Protein AF-A0A0F9UF24-F1 (afdb_monomer_lite)

Secondary structure (DSSP, 8-state):
------HHHHHHHHHHHHTSBTTEEEHHHHHHIIIIIS---HHHHHHHHHHHHHTTSEEE-GGGEEEE-----

pLDDT: mean 89.03, std 10.74, range [41.66, 96.62]

Radius of gyration: 11.49 Å; chains: 1; bounding box: 28×20×32 Å

Sequence (73 aa):
MERKLPIPYKVILDKLQKDSWKGEISIKEVRLILNFKFRMGRENLQSIINEMDRMKLIKFKKQGVVKILWKVK

Organism: NCBI:txid412755

Structure (mmCIF, N/CA/C/O backbone):
data_AF-A0A0F9UF24-F1
#
_entry.id   AF-A0A0F9UF24-F1
#
loop_
_atom_site.group_PDB
_atom_site.id
_atom_site.type_symbol
_atom_site.label_atom_id
_atom_site.label_alt_id
_atom_site.label_comp_id
_atom_site.label_asym_id
_atom_site.label_entity_id
_atom_site.label_seq_id
_atom_site.pdbx_PDB_ins_code
_atom_site.Cartn_x
_atom_site.Cartn_y
_atom_site.Cartn_z
_atom_site.occupancy
_atom_site.B_iso_or_equiv
_atom_site.auth_seq_id
_atom_site.auth_comp_id
_atom_site.auth_asym_id
_atom_site.auth_atom_id
_atom_site.pdbx_PDB_model_num
ATOM 1 N N . MET A 1 1 ? -14.897 3.994 -19.232 1.00 41.66 1 MET A N 1
ATOM 2 C CA . MET A 1 1 ? -13.587 3.399 -19.580 1.00 41.66 1 MET A CA 1
ATOM 3 C C . MET A 1 1 ? -12.947 2.876 -18.301 1.00 41.66 1 MET A C 1
ATOM 5 O O . MET A 1 1 ? -12.508 3.677 -17.484 1.00 41.66 1 MET A O 1
ATOM 9 N N . GLU A 1 2 ? -12.947 1.561 -18.076 1.00 50.00 2 GLU A N 1
ATOM 10 C CA . GLU A 1 2 ? -12.150 0.973 -16.992 1.00 50.00 2 GLU A CA 1
ATOM 11 C C . GLU A 1 2 ? -10.668 1.166 -17.338 1.00 50.00 2 GLU A C 1
ATOM 13 O O . GLU A 1 2 ? -10.144 0.529 -18.253 1.00 50.00 2 GLU A O 1
ATOM 18 N N . ARG A 1 3 ? -9.982 2.089 -16.656 1.00 61.47 3 ARG A N 1
ATOM 19 C CA . ARG A 1 3 ? -8.524 2.192 -16.773 1.00 61.47 3 ARG A CA 1
ATOM 20 C C . ARG A 1 3 ? -7.934 0.893 -16.227 1.00 61.47 3 ARG A C 1
ATOM 22 O O . ARG A 1 3 ? -8.016 0.635 -15.028 1.00 61.47 3 ARG A O 1
ATOM 29 N N . LYS A 1 4 ? -7.364 0.062 -17.104 1.00 78.88 4 LYS A N 1
ATOM 30 C CA . LYS A 1 4 ? -6.658 -1.155 -16.690 1.00 78.88 4 LYS A CA 1
ATOM 31 C C . LYS A 1 4 ? -5.456 -0.744 -15.843 1.00 78.88 4 LYS A C 1
ATOM 33 O O . LYS A 1 4 ? -4.542 -0.094 -16.341 1.00 78.88 4 LYS A O 1
ATOM 38 N N . LEU A 1 5 ? -5.477 -1.110 -14.562 1.00 83.25 5 LEU A N 1
ATOM 39 C CA . LEU A 1 5 ? -4.362 -0.873 -13.650 1.00 83.25 5 LEU A CA 1
ATOM 40 C C . LEU A 1 5 ? -3.095 -1.564 -14.198 1.00 83.25 5 LEU A C 1
ATOM 42 O O . LEU A 1 5 ? -3.175 -2.764 -14.497 1.00 83.25 5 LEU A O 1
ATOM 46 N N . PRO A 1 6 ? -1.950 -0.863 -14.332 1.00 87.06 6 PRO A N 1
ATOM 47 C CA . PRO A 1 6 ? -0.716 -1.479 -14.803 1.00 87.06 6 PRO A CA 1
ATOM 48 C C . PRO A 1 6 ? -0.289 -2.649 -13.909 1.00 87.06 6 PRO A C 1
ATOM 50 O O . PRO A 1 6 ? -0.507 -2.635 -12.697 1.00 87.06 6 PRO A O 1
ATOM 53 N N . ILE A 1 7 ? 0.352 -3.656 -14.507 1.00 86.44 7 ILE A N 1
ATOM 54 C CA . ILE A 1 7 ? 0.770 -4.886 -13.814 1.00 86.44 7 ILE A CA 1
ATOM 55 C C . ILE A 1 7 ? 1.599 -4.603 -12.545 1.00 86.44 7 ILE A C 1
ATOM 57 O O . ILE A 1 7 ? 1.280 -5.203 -11.518 1.00 86.44 7 ILE A O 1
ATOM 61 N N . PRO A 1 8 ? 2.581 -3.673 -12.537 1.00 87.94 8 PRO A N 1
ATOM 62 C CA . PRO A 1 8 ? 3.377 -3.405 -11.336 1.00 87.94 8 PRO A CA 1
ATOM 63 C C . PRO A 1 8 ? 2.529 -3.007 -10.124 1.00 87.94 8 PRO A C 1
ATOM 65 O O . PRO A 1 8 ? 2.745 -3.510 -9.025 1.00 87.94 8 PRO A O 1
ATOM 68 N N . TYR A 1 9 ? 1.509 -2.172 -10.333 1.00 90.25 9 TYR A N 1
ATOM 69 C CA . TYR A 1 9 ? 0.612 -1.736 -9.266 1.00 90.25 9 TYR A CA 1
ATOM 70 C C . TYR A 1 9 ? -0.224 -2.882 -8.702 1.00 90.25 9 TYR A C 1
ATOM 72 O O . TYR A 1 9 ? -0.419 -2.935 -7.492 1.00 90.25 9 TYR A O 1
ATOM 80 N N . LYS A 1 10 ? -0.674 -3.823 -9.542 1.00 91.50 10 LYS A N 1
ATOM 81 C CA . LYS A 1 10 ? -1.387 -5.020 -9.066 1.00 91.50 10 LYS A CA 1
ATOM 82 C C . LYS A 1 10 ? -0.511 -5.839 -8.124 1.00 91.50 10 LYS A C 1
ATOM 84 O O . LYS A 1 10 ? -0.917 -6.111 -7.004 1.00 91.50 10 LYS A O 1
ATOM 89 N N . VAL A 1 11 ? 0.720 -6.144 -8.540 1.00 92.88 11 VAL A N 1
ATOM 90 C CA . VAL A 1 11 ? 1.656 -6.944 -7.732 1.00 92.88 11 VAL A CA 1
A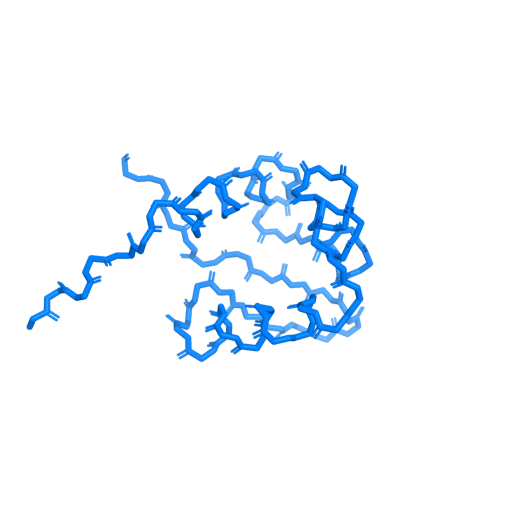TOM 91 C C . VAL A 1 11 ? 1.988 -6.244 -6.409 1.00 92.88 11 VAL A C 1
ATOM 93 O O . VAL A 1 11 ? 2.029 -6.887 -5.360 1.00 92.88 11 VAL A O 1
ATOM 96 N N . ILE A 1 12 ? 2.187 -4.923 -6.444 1.00 94.12 12 ILE A N 1
ATOM 97 C CA . ILE A 1 12 ? 2.409 -4.109 -5.243 1.00 94.12 12 ILE A CA 1
ATOM 98 C C . ILE A 1 12 ? 1.208 -4.195 -4.304 1.00 94.12 12 ILE A C 1
ATOM 100 O O . ILE A 1 12 ? 1.377 -4.517 -3.130 1.00 94.12 12 ILE A O 1
ATOM 104 N N . LEU A 1 13 ? 0.000 -3.932 -4.804 1.00 94.19 13 LEU A N 1
ATOM 105 C CA . LEU A 1 13 ? -1.209 -3.908 -3.983 1.00 94.19 13 LEU A CA 1
ATOM 106 C C . LEU A 1 13 ? -1.551 -5.286 -3.427 1.00 94.19 13 LEU A C 1
ATOM 108 O O . LEU A 1 13 ? -1.931 -5.374 -2.266 1.00 94.19 13 LEU A O 1
ATOM 112 N N . ASP A 1 14 ? -1.347 -6.354 -4.195 1.00 93.69 14 ASP A N 1
ATOM 113 C CA . ASP A 1 14 ? -1.540 -7.724 -3.720 1.00 93.69 14 ASP A CA 1
ATOM 114 C C . ASP A 1 14 ? -0.570 -8.049 -2.578 1.00 93.69 14 ASP A C 1
ATOM 116 O O . ASP A 1 14 ? -0.950 -8.687 -1.594 1.00 93.69 14 ASP A O 1
ATOM 120 N N . LYS A 1 15 ? 0.683 -7.582 -2.666 1.00 94.56 15 LYS A N 1
ATOM 121 C CA . LYS A 1 15 ? 1.660 -7.748 -1.586 1.00 94.56 15 LYS A CA 1
ATOM 122 C C . LYS A 1 15 ? 1.284 -6.926 -0.352 1.00 94.56 15 LYS A C 1
ATOM 124 O O . LYS A 1 15 ? 1.288 -7.471 0.747 1.00 94.56 15 LYS A O 1
ATOM 129 N N . LEU A 1 16 ? 0.923 -5.655 -0.528 1.00 95.00 16 LEU A N 1
ATOM 130 C CA . LEU A 1 16 ? 0.474 -4.796 0.572 1.00 95.00 16 LEU A CA 1
ATOM 131 C C . LEU A 1 16 ? -0.783 -5.359 1.245 1.00 95.00 16 LEU A C 1
ATOM 133 O O . LEU A 1 16 ? -0.876 -5.334 2.465 1.00 95.00 16 LEU A O 1
ATOM 137 N N . GLN A 1 17 ? -1.720 -5.908 0.470 1.00 94.50 17 GLN A N 1
ATOM 138 C CA . GLN A 1 17 ? -2.934 -6.539 0.981 1.00 94.50 17 GLN A CA 1
ATOM 139 C C . GLN A 1 17 ? -2.609 -7.784 1.813 1.00 94.50 17 GLN A C 1
ATOM 141 O O . GLN A 1 17 ? -3.156 -7.935 2.904 1.00 94.50 17 GLN A O 1
ATOM 146 N N . LYS A 1 18 ? -1.713 -8.656 1.330 1.00 93.81 18 LYS A N 1
ATOM 147 C CA . LYS A 1 18 ? -1.271 -9.859 2.060 1.00 93.81 18 LYS A CA 1
ATOM 148 C C . LYS A 1 18 ? -0.571 -9.531 3.378 1.00 93.81 18 LYS A C 1
ATOM 150 O O . LYS A 1 18 ? -0.752 -10.262 4.343 1.00 93.81 18 LYS A O 1
ATOM 155 N N . ASP A 1 19 ? 0.191 -8.442 3.411 1.00 94.44 19 ASP A N 1
ATOM 156 C CA . ASP A 1 19 ? 0.932 -8.010 4.602 1.00 94.44 19 ASP A CA 1
ATOM 157 C C . ASP A 1 19 ? 0.088 -7.107 5.524 1.00 94.44 19 ASP A C 1
ATOM 159 O O . ASP A 1 19 ? 0.540 -6.714 6.595 1.00 94.44 19 ASP A O 1
ATOM 163 N N . SER A 1 20 ? -1.141 -6.768 5.123 1.00 94.88 20 SER A 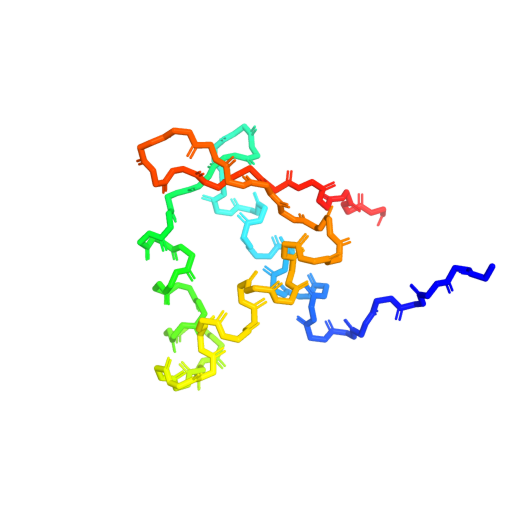N 1
ATOM 164 C CA . SER A 1 20 ? -2.041 -5.921 5.905 1.00 94.88 20 SER A CA 1
ATOM 165 C C . SER A 1 20 ? -2.869 -6.719 6.913 1.00 94.88 20 SER A C 1
ATOM 167 O O . SER A 1 20 ? -3.328 -7.830 6.641 1.00 94.88 20 SER A O 1
ATOM 169 N N . TRP A 1 21 ? -3.170 -6.107 8.057 1.00 94.50 21 TRP A N 1
ATOM 170 C CA . TRP A 1 21 ? -4.144 -6.631 9.009 1.00 94.50 21 TRP A CA 1
ATOM 171 C C . TRP A 1 21 ? -5.510 -5.997 8.755 1.00 94.50 21 TRP A C 1
ATOM 173 O O . TRP A 1 21 ? -5.667 -4.782 8.847 1.00 94.50 21 TRP A O 1
ATOM 183 N N . LYS A 1 22 ? -6.520 -6.810 8.418 1.00 93.00 22 LYS A N 1
ATOM 184 C CA . LYS A 1 22 ? -7.876 -6.332 8.063 1.00 93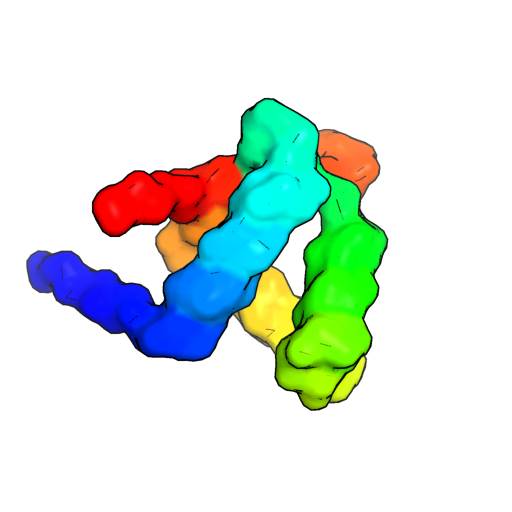.00 22 LYS A CA 1
ATOM 185 C C . LYS A 1 22 ? -7.881 -5.267 6.943 1.00 93.00 22 LYS A C 1
ATOM 187 O O . LYS A 1 22 ? -8.749 -4.393 6.918 1.00 93.00 22 LYS A O 1
ATOM 192 N N . GLY A 1 23 ? -6.931 -5.341 6.005 1.00 94.12 23 GLY A N 1
ATOM 193 C CA . GLY A 1 23 ? -6.785 -4.356 4.927 1.00 94.12 23 GLY A CA 1
ATOM 194 C C . GLY A 1 23 ? -6.093 -3.061 5.357 1.00 94.12 23 GLY A C 1
ATOM 195 O O . GLY A 1 23 ? -6.149 -2.076 4.624 1.00 94.12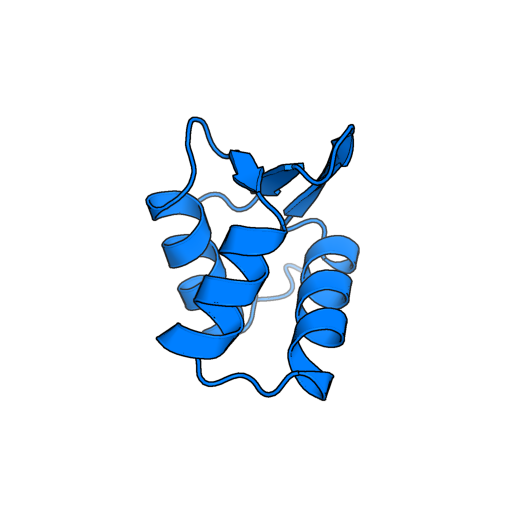 23 GLY A O 1
ATOM 196 N N . GLU A 1 24 ? -5.487 -3.021 6.543 1.00 95.88 24 GLU A N 1
ATOM 197 C CA . GLU A 1 24 ? -4.794 -1.857 7.092 1.00 95.88 24 GLU A CA 1
ATOM 198 C C . GLU A 1 24 ? -3.324 -2.177 7.357 1.00 95.88 24 GLU A C 1
ATOM 200 O O . GLU A 1 24 ? -2.978 -3.253 7.839 1.00 95.88 24 GLU A O 1
ATOM 205 N N . ILE A 1 25 ? -2.450 -1.238 7.010 1.00 96.12 25 ILE A N 1
ATOM 206 C CA . ILE A 1 25 ? -0.999 -1.383 7.123 1.00 96.12 25 ILE A CA 1
ATOM 207 C C . ILE A 1 25 ? -0.375 -0.030 7.464 1.00 96.12 25 ILE A C 1
ATOM 209 O O . ILE A 1 25 ? -0.898 1.016 7.069 1.00 96.12 25 ILE A O 1
ATOM 213 N N . SER A 1 26 ? 0.729 -0.002 8.209 1.00 96.62 26 SER A N 1
ATOM 214 C CA . SER A 1 26 ? 1.384 1.271 8.514 1.00 96.62 26 SER A CA 1
ATOM 215 C C . SER A 1 26 ? 2.089 1.849 7.282 1.00 96.62 26 SER A C 1
ATOM 217 O O . SER A 1 26 ? 2.649 1.132 6.453 1.00 96.62 26 SER A O 1
ATOM 219 N N . ILE A 1 27 ? 2.148 3.177 7.172 1.00 95.31 27 ILE A N 1
ATOM 220 C CA . ILE A 1 27 ? 2.897 3.857 6.105 1.00 95.31 27 ILE A CA 1
ATOM 221 C C . ILE A 1 27 ? 4.393 3.516 6.145 1.00 95.31 27 ILE A C 1
ATOM 223 O O . ILE A 1 27 ? 5.060 3.519 5.110 1.00 95.31 27 ILE A O 1
ATOM 227 N N . LYS A 1 28 ? 4.926 3.199 7.333 1.00 94.38 28 LYS A N 1
ATOM 228 C CA . LYS A 1 28 ? 6.308 2.741 7.501 1.00 94.38 28 LYS A CA 1
ATOM 229 C C . LYS A 1 28 ? 6.507 1.391 6.813 1.00 94.38 28 LYS A C 1
ATOM 231 O O . LYS A 1 28 ? 7.430 1.268 6.016 1.00 94.38 28 LYS A O 1
ATOM 236 N N . GLU A 1 29 ? 5.618 0.427 7.039 1.00 95.12 29 GLU A N 1
ATOM 237 C CA . GLU A 1 29 ? 5.664 -0.880 6.368 1.00 95.12 29 GLU A CA 1
ATOM 238 C C . GLU A 1 29 ? 5.444 -0.769 4.862 1.00 95.12 29 GLU A C 1
ATOM 240 O O . GLU A 1 29 ? 6.184 -1.387 4.105 1.00 95.12 29 GLU A O 1
ATOM 245 N N . VAL A 1 30 ? 4.517 0.081 4.405 1.00 95.44 30 VAL A N 1
ATOM 246 C CA . VAL A 1 30 ? 4.339 0.351 2.966 1.00 95.44 30 VAL A CA 1
ATOM 247 C C . VAL A 1 30 ? 5.658 0.814 2.344 1.00 95.44 30 VAL A C 1
ATOM 249 O O . VAL A 1 30 ? 6.102 0.258 1.341 1.00 95.44 30 VAL A O 1
ATOM 252 N N . ARG A 1 31 ? 6.328 1.797 2.961 1.00 94.75 31 ARG A N 1
ATOM 253 C CA . ARG A 1 31 ? 7.629 2.297 2.488 1.00 94.75 31 ARG A CA 1
ATOM 254 C C . ARG A 1 31 ? 8.706 1.213 2.521 1.00 94.75 31 ARG A C 1
ATOM 256 O O . ARG A 1 31 ? 9.487 1.129 1.578 1.00 94.75 31 ARG A O 1
ATOM 263 N N . LEU A 1 32 ? 8.741 0.380 3.563 1.00 94.25 32 LEU A N 1
ATOM 264 C CA . LEU A 1 32 ? 9.674 -0.747 3.663 1.00 94.25 32 LEU A CA 1
ATOM 265 C C . LEU A 1 32 ? 9.447 -1.768 2.544 1.00 94.25 32 LEU A C 1
ATOM 267 O O . LEU A 1 32 ? 10.409 -2.175 1.899 1.00 94.25 32 LEU A O 1
ATOM 271 N N . ILE A 1 33 ? 8.199 -2.149 2.274 1.00 94.50 33 ILE A N 1
ATOM 272 C CA . ILE A 1 33 ? 7.851 -3.108 1.220 1.00 94.50 33 ILE A CA 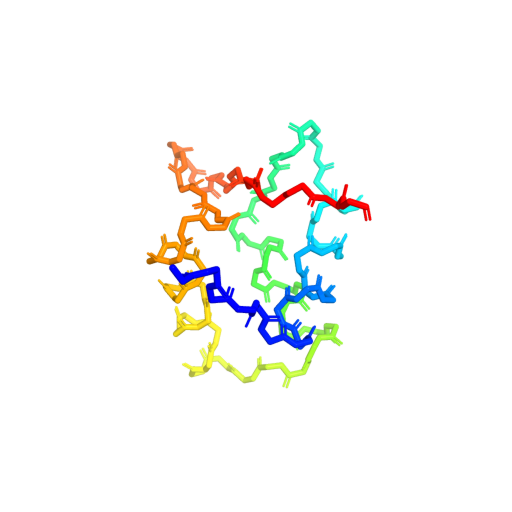1
ATOM 273 C C . ILE A 1 33 ? 8.246 -2.552 -0.150 1.00 94.50 33 ILE A C 1
ATOM 275 O O . ILE A 1 33 ? 8.953 -3.220 -0.902 1.00 94.50 33 ILE A O 1
ATOM 279 N N . LEU A 1 34 ? 7.858 -1.316 -0.466 1.00 94.31 34 LEU A N 1
ATOM 280 C CA . LEU A 1 34 ? 8.206 -0.686 -1.741 1.00 94.31 34 LEU A CA 1
ATOM 281 C C . LEU A 1 34 ? 9.729 -0.550 -1.923 1.00 94.31 34 LEU A C 1
ATOM 283 O O . LEU A 1 34 ? 10.258 -0.868 -2.987 1.00 94.31 34 LEU A O 1
ATOM 287 N N . ASN A 1 35 ? 10.453 -0.152 -0.874 1.00 93.56 35 ASN A N 1
ATOM 288 C CA . ASN A 1 35 ? 11.903 0.018 -0.940 1.00 93.56 35 ASN A CA 1
ATOM 289 C C . ASN A 1 35 ? 12.637 -1.327 -1.047 1.00 93.56 35 ASN A C 1
ATOM 291 O O . ASN A 1 35 ? 13.432 -1.535 -1.956 1.00 93.56 35 ASN A O 1
ATOM 295 N N . PHE A 1 36 ? 12.369 -2.270 -0.140 1.00 90.69 36 PHE A N 1
ATOM 296 C CA . PHE A 1 36 ? 13.153 -3.502 -0.035 1.00 90.69 36 PHE A CA 1
ATOM 297 C C . PHE A 1 36 ? 12.668 -4.624 -0.952 1.00 90.69 36 PHE A C 1
ATOM 299 O O . PHE A 1 36 ? 13.490 -5.371 -1.480 1.00 90.69 36 PHE A O 1
ATOM 306 N N . LYS A 1 37 ? 11.353 -4.773 -1.151 1.00 90.31 37 LYS A N 1
ATOM 307 C CA . LYS A 1 37 ? 10.805 -5.845 -1.999 1.00 90.31 37 LYS A CA 1
ATOM 308 C C . LYS A 1 37 ? 10.735 -5.439 -3.463 1.00 90.31 37 LYS A C 1
ATOM 310 O O . LYS A 1 37 ? 11.061 -6.253 -4.318 1.00 90.31 37 LYS A O 1
ATOM 315 N N . PHE A 1 38 ? 10.369 -4.190 -3.745 1.00 90.00 38 PHE A N 1
ATOM 316 C CA . PHE A 1 38 ? 10.246 -3.689 -5.118 1.00 90.00 38 PHE A CA 1
ATOM 317 C C . PHE A 1 38 ? 11.452 -2.862 -5.585 1.00 90.00 38 PHE A C 1
ATOM 319 O O . PHE A 1 38 ? 11.450 -2.389 -6.718 1.00 90.00 38 PHE A O 1
ATOM 326 N N . ARG A 1 39 ? 12.493 -2.717 -4.746 1.00 90.62 39 ARG A N 1
ATOM 327 C CA . ARG A 1 39 ? 13.737 -1.980 -5.050 1.00 90.62 39 ARG A CA 1
ATOM 328 C C . ARG A 1 39 ? 13.483 -0.545 -5.530 1.00 90.62 39 ARG A C 1
ATOM 330 O O . ARG A 1 39 ? 14.225 -0.016 -6.355 1.00 90.62 39 ARG A O 1
ATOM 337 N N . MET A 1 40 ? 12.425 0.090 -5.024 1.00 87.94 40 MET A N 1
ATOM 338 C CA . MET A 1 40 ? 12.070 1.456 -5.398 1.00 87.94 40 MET A CA 1
ATOM 339 C C . MET A 1 40 ? 12.876 2.456 -4.576 1.00 87.94 40 MET A C 1
ATOM 341 O O . MET A 1 40 ? 12.753 2.508 -3.353 1.00 87.94 40 MET A O 1
ATOM 345 N N . GLY A 1 41 ? 13.677 3.276 -5.261 1.00 86.12 41 GLY A N 1
ATOM 346 C CA . GLY A 1 41 ? 14.440 4.353 -4.635 1.00 86.12 41 GLY A CA 1
ATOM 347 C C . GLY A 1 41 ? 13.550 5.358 -3.897 1.00 86.12 41 GLY A C 1
ATOM 348 O O . GLY A 1 41 ? 12.365 5.513 -4.205 1.00 86.12 41 GLY A O 1
ATOM 349 N N . ARG A 1 42 ? 14.131 6.074 -2.924 1.00 81.38 42 ARG A N 1
ATOM 350 C CA . ARG A 1 42 ? 13.394 7.012 -2.054 1.00 81.38 42 ARG A CA 1
ATOM 351 C C . ARG A 1 42 ? 12.604 8.072 -2.823 1.00 81.38 42 ARG A C 1
ATOM 353 O O . ARG A 1 42 ? 11.499 8.404 -2.405 1.00 81.38 42 ARG A O 1
ATOM 360 N N . GLU A 1 43 ? 13.146 8.547 -3.940 1.00 82.19 43 GLU A N 1
ATOM 361 C CA . GLU A 1 43 ? 12.515 9.546 -4.814 1.00 82.19 43 GLU A CA 1
ATOM 362 C C . GLU A 1 43 ? 11.197 9.029 -5.417 1.00 82.19 43 GLU A C 1
ATOM 364 O O . GLU A 1 43 ? 10.212 9.759 -5.513 1.00 82.19 43 GLU A O 1
ATOM 369 N N . ASN A 1 44 ? 11.138 7.727 -5.713 1.00 86.12 44 ASN A N 1
ATOM 370 C CA . ASN A 1 44 ? 9.981 7.074 -6.326 1.00 86.12 44 ASN A CA 1
ATOM 371 C C . ASN A 1 44 ? 8.917 6.654 -5.303 1.00 86.12 44 ASN A C 1
ATOM 373 O O . ASN A 1 44 ? 7.734 6.605 -5.639 1.00 86.12 44 ASN A O 1
ATOM 377 N N . LEU A 1 45 ? 9.301 6.388 -4.047 1.00 90.25 45 LEU A N 1
ATOM 378 C CA . LEU A 1 45 ? 8.383 5.916 -3.000 1.00 90.25 45 LEU A CA 1
ATOM 379 C C . LEU A 1 45 ? 7.192 6.850 -2.806 1.00 90.25 45 LEU A C 1
ATOM 381 O O . LEU A 1 45 ? 6.042 6.412 -2.828 1.00 90.25 45 LEU A O 1
ATOM 385 N N . GLN A 1 46 ? 7.463 8.139 -2.605 1.00 90.31 46 GLN A N 1
ATOM 386 C CA . GLN A 1 46 ? 6.400 9.097 -2.331 1.00 90.31 46 GLN A CA 1
ATOM 387 C C . GLN A 1 46 ? 5.515 9.309 -3.563 1.00 90.31 46 GLN A C 1
ATOM 389 O O . GLN A 1 46 ? 4.298 9.401 -3.419 1.00 90.31 46 GLN A O 1
ATOM 394 N N . SER A 1 47 ? 6.103 9.321 -4.764 1.00 92.06 47 SER A N 1
ATOM 395 C CA . SER A 1 47 ? 5.357 9.453 -6.020 1.00 92.06 47 SER A CA 1
ATOM 396 C C . SER A 1 47 ? 4.361 8.306 -6.206 1.00 92.06 47 SER A C 1
ATOM 398 O O . SER A 1 47 ? 3.179 8.547 -6.439 1.00 92.06 47 SER A O 1
ATOM 400 N N . ILE A 1 48 ? 4.808 7.067 -5.987 1.00 92.44 48 ILE A N 1
ATOM 401 C CA . ILE A 1 48 ? 3.990 5.859 -6.147 1.00 92.44 48 ILE A CA 1
ATOM 402 C C . ILE A 1 48 ? 2.875 5.806 -5.110 1.00 92.44 48 ILE A C 1
ATOM 404 O O . ILE A 1 48 ? 1.730 5.512 -5.442 1.00 92.44 48 ILE A O 1
ATOM 408 N N . ILE A 1 49 ? 3.172 6.146 -3.856 1.00 93.62 49 ILE A N 1
ATOM 409 C CA . ILE A 1 49 ? 2.153 6.226 -2.808 1.00 93.62 49 ILE A CA 1
ATOM 410 C C . ILE A 1 49 ? 1.103 7.295 -3.154 1.00 93.62 49 ILE A C 1
ATOM 412 O O . ILE A 1 49 ? -0.095 7.028 -3.062 1.00 93.62 49 ILE A O 1
ATOM 416 N N . ASN A 1 50 ? 1.535 8.474 -3.608 1.00 93.06 50 ASN A N 1
ATOM 417 C CA . ASN A 1 50 ? 0.631 9.542 -4.036 1.00 93.06 50 ASN A CA 1
ATOM 418 C C . ASN A 1 50 ? -0.183 9.143 -5.276 1.00 93.06 50 ASN A C 1
ATOM 420 O O . ASN A 1 50 ? -1.331 9.550 -5.423 1.00 93.06 50 ASN A O 1
ATOM 424 N N . GLU A 1 51 ? 0.392 8.381 -6.205 1.00 93.31 51 GLU A N 1
ATOM 425 C CA . GLU A 1 51 ? -0.331 7.854 -7.360 1.00 93.31 51 GLU A CA 1
ATOM 426 C C . GLU A 1 51 ? -1.394 6.838 -6.932 1.00 93.31 51 GLU A C 1
ATOM 428 O O . GLU A 1 51 ? -2.549 6.984 -7.323 1.00 93.31 51 GLU A O 1
ATOM 433 N N . MET A 1 52 ? -1.063 5.892 -6.046 1.00 93.56 52 MET A N 1
ATOM 434 C CA . MET A 1 52 ? -2.034 4.935 -5.502 1.00 93.56 52 MET A CA 1
ATOM 435 C C . MET A 1 52 ? -3.199 5.625 -4.777 1.00 93.56 52 MET A C 1
ATOM 437 O O . MET A 1 52 ? -4.345 5.193 -4.918 1.00 93.56 52 MET A O 1
ATOM 441 N N . ASP A 1 53 ? -2.929 6.698 -4.031 1.00 94.19 53 ASP A N 1
ATOM 442 C CA . ASP A 1 53 ? -3.961 7.498 -3.358 1.00 94.19 53 ASP A CA 1
ATOM 443 C C . ASP A 1 53 ? -4.834 8.265 -4.367 1.00 94.19 53 ASP A C 1
ATOM 445 O O . ASP A 1 53 ? -6.062 8.165 -4.333 1.00 94.19 53 ASP A O 1
ATOM 449 N N . ARG A 1 54 ? -4.221 8.924 -5.364 1.00 93.12 54 ARG A N 1
ATOM 450 C CA . ARG A 1 54 ? -4.945 9.591 -6.466 1.00 93.12 54 ARG A CA 1
ATOM 451 C C . ARG A 1 54 ? -5.827 8.623 -7.255 1.00 93.12 54 ARG A C 1
ATOM 453 O O . ARG A 1 54 ? -6.922 8.986 -7.682 1.00 93.12 54 ARG A O 1
ATOM 460 N N . MET A 1 55 ? -5.371 7.386 -7.426 1.00 91.50 55 MET A N 1
ATOM 461 C CA . MET A 1 55 ? -6.116 6.309 -8.077 1.00 91.50 55 MET A CA 1
ATOM 462 C C . MET A 1 55 ? -7.154 5.645 -7.161 1.00 91.50 55 MET A C 1
ATOM 464 O O . MET A 1 55 ? -7.866 4.748 -7.612 1.00 91.50 55 MET A O 1
ATOM 468 N N . LYS A 1 56 ? -7.270 6.078 -5.897 1.00 93.06 56 LYS A N 1
ATOM 469 C CA . LYS A 1 56 ? -8.179 5.525 -4.879 1.00 93.06 56 LYS A CA 1
ATOM 470 C C . LYS A 1 56 ? -7.957 4.029 -4.615 1.00 93.06 56 LYS A C 1
ATOM 472 O O . LYS A 1 56 ? -8.888 3.310 -4.258 1.00 93.06 56 LYS A O 1
ATOM 477 N N . LEU A 1 57 ? -6.722 3.558 -4.790 1.00 93.94 57 LEU A N 1
ATOM 478 C CA . LEU A 1 57 ? -6.304 2.177 -4.515 1.00 93.94 57 LEU A CA 1
ATOM 479 C C . LEU A 1 57 ? -5.948 1.988 -3.039 1.00 93.94 57 LEU A C 1
ATOM 481 O O . LEU A 1 57 ? -6.053 0.885 -2.501 1.00 93.94 57 LEU A O 1
ATOM 485 N N . ILE A 1 58 ? -5.565 3.080 -2.382 1.00 95.44 58 ILE A N 1
ATOM 486 C CA . ILE A 1 58 ? -5.334 3.169 -0.946 1.00 95.44 58 ILE A CA 1
ATOM 487 C C . ILE A 1 58 ? -6.064 4.390 -0.380 1.00 95.44 58 ILE A C 1
ATOM 489 O O . ILE A 1 58 ? -6.527 5.249 -1.127 1.00 95.44 58 ILE A O 1
ATOM 493 N N . LYS A 1 59 ? -6.171 4.464 0.946 1.00 95.44 59 LYS A N 1
ATOM 494 C CA . LYS A 1 59 ? -6.669 5.635 1.668 1.00 95.44 59 LYS A CA 1
ATOM 495 C C . LYS A 1 59 ? -5.898 5.824 2.963 1.00 95.44 59 LYS A C 1
ATOM 497 O O . LYS A 1 59 ? -5.823 4.907 3.782 1.00 95.44 59 LYS A O 1
ATOM 502 N N . PHE A 1 60 ? -5.395 7.029 3.190 1.00 94.38 60 PHE A N 1
ATOM 503 C CA . PHE A 1 60 ? -4.781 7.385 4.464 1.00 94.38 60 PHE A CA 1
ATOM 504 C C . PHE A 1 60 ? -5.825 7.531 5.573 1.00 94.38 60 PHE A C 1
ATOM 506 O O . PHE A 1 60 ? -6.883 8.143 5.405 1.00 94.38 60 PHE A O 1
ATOM 513 N N . LYS A 1 61 ? -5.509 6.961 6.731 1.00 91.25 61 LYS A N 1
ATOM 514 C CA . LYS A 1 61 ? -6.233 7.130 7.989 1.00 91.25 61 LYS A CA 1
ATOM 515 C C . LYS A 1 61 ? -5.406 7.983 8.954 1.00 91.25 61 LYS A C 1
ATOM 517 O O . LYS A 1 61 ? -4.278 8.381 8.664 1.00 91.25 61 LYS A O 1
ATOM 522 N N . LYS A 1 62 ? -5.976 8.274 10.126 1.00 84.19 62 LYS A N 1
ATOM 523 C CA . LYS A 1 62 ? -5.251 8.948 11.211 1.00 84.19 62 LYS A CA 1
ATOM 524 C C . LYS A 1 62 ? -4.042 8.097 11.642 1.00 84.19 62 LYS A C 1
ATOM 526 O O . LYS A 1 62 ? -4.075 6.876 11.527 1.00 84.19 62 LYS A O 1
ATOM 531 N N . GLN A 1 63 ? -2.992 8.759 12.135 1.00 84.50 63 GLN A N 1
ATOM 532 C CA . GLN A 1 63 ? -1.803 8.129 12.739 1.00 84.50 63 GLN A CA 1
ATOM 533 C C . GLN A 1 63 ? -0.919 7.297 11.784 1.00 84.50 63 GLN A C 1
ATOM 535 O O . GLN A 1 63 ? -0.247 6.362 12.208 1.00 84.50 63 GLN A O 1
ATOM 540 N N . GLY A 1 64 ? -0.870 7.642 10.492 1.00 90.19 64 GLY A N 1
ATOM 541 C CA . GLY A 1 64 ? 0.050 6.990 9.549 1.00 90.19 64 GLY A CA 1
ATOM 542 C C . GLY A 1 64 ? -0.361 5.568 9.160 1.00 90.19 64 GLY A C 1
ATOM 543 O O . GLY A 1 64 ? 0.474 4.798 8.695 1.00 90.19 64 GLY A O 1
ATOM 544 N N . VAL A 1 65 ? -1.634 5.220 9.336 1.00 95.44 65 VAL A N 1
ATOM 545 C CA . VAL A 1 65 ? -2.217 3.971 8.839 1.00 95.44 65 VAL A CA 1
ATOM 546 C C . VAL A 1 65 ? -2.740 4.182 7.420 1.00 95.44 65 VAL A C 1
ATOM 548 O O . VAL A 1 65 ? -3.359 5.202 7.113 1.00 95.44 65 VAL A O 1
ATOM 551 N N . VAL A 1 66 ? -2.511 3.206 6.552 1.00 96.25 66 VAL A N 1
ATOM 552 C CA . VAL A 1 66 ? -2.999 3.153 5.176 1.00 96.25 66 VAL A CA 1
ATOM 553 C C . VAL A 1 66 ? -3.987 2.001 5.068 1.00 96.25 66 VAL A C 1
ATOM 555 O O . VAL A 1 66 ? -3.663 0.863 5.396 1.00 96.25 66 VAL A O 1
ATOM 558 N N . LYS A 1 67 ? -5.201 2.289 4.599 1.00 96.19 67 LYS A N 1
ATOM 559 C CA . LYS A 1 67 ? -6.185 1.270 4.240 1.00 96.19 67 LYS A CA 1
ATOM 560 C C . LYS A 1 67 ? -6.049 0.935 2.760 1.00 96.19 67 LYS A C 1
ATOM 562 O O . LYS A 1 67 ? -6.134 1.833 1.925 1.00 96.19 67 LYS A O 1
ATOM 567 N N . ILE A 1 68 ? -5.880 -0.338 2.437 1.00 95.19 68 ILE A N 1
ATOM 568 C CA . ILE A 1 68 ? -5.871 -0.837 1.065 1.00 95.19 68 ILE A CA 1
ATOM 569 C C . ILE A 1 68 ? -7.327 -0.987 0.600 1.00 95.19 68 ILE A C 1
ATOM 571 O O . ILE A 1 68 ? -8.157 -1.593 1.279 1.00 95.19 68 ILE A O 1
ATOM 575 N N . LEU A 1 69 ? -7.665 -0.351 -0.522 1.00 92.75 69 LEU A N 1
ATOM 576 C CA . LEU A 1 69 ? -9.003 -0.383 -1.132 1.00 92.75 69 LEU A CA 1
ATOM 577 C C . LEU A 1 69 ? -9.067 -1.315 -2.348 1.00 92.75 69 LEU A C 1
ATOM 579 O O . LEU A 1 69 ? -10.154 -1.616 -2.843 1.00 92.75 69 LEU A O 1
ATOM 583 N N . TRP A 1 70 ? -7.908 -1.772 -2.819 1.00 86.69 70 TRP A N 1
ATOM 584 C CA . TRP A 1 70 ? -7.784 -2.752 -3.885 1.00 86.69 70 TRP A CA 1
ATOM 585 C C . TRP A 1 70 ? -8.418 -4.086 -3.482 1.00 86.69 70 TRP A C 1
ATOM 587 O O . TRP A 1 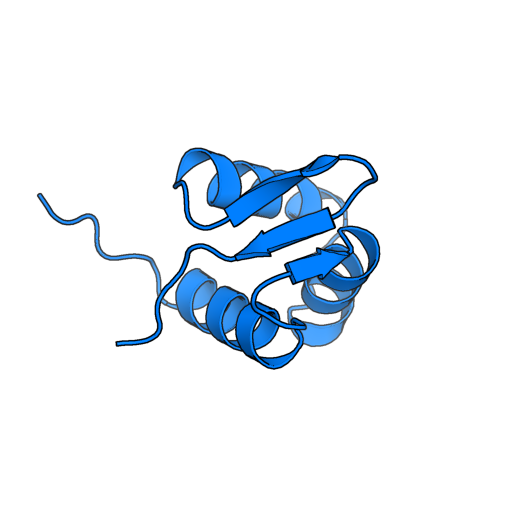70 ? -8.125 -4.636 -2.422 1.00 86.69 70 TRP A O 1
ATOM 597 N N . LYS A 1 71 ? -9.287 -4.615 -4.346 1.00 75.19 71 LYS A N 1
ATOM 598 C CA . LYS A 1 71 ? -9.832 -5.965 -4.214 1.00 75.19 71 LYS A CA 1
ATOM 599 C C . LYS A 1 71 ? -9.158 -6.848 -5.250 1.00 75.19 71 LYS A C 1
ATOM 601 O O . LYS A 1 71 ? -9.289 -6.587 -6.445 1.00 75.19 71 LYS A O 1
ATOM 606 N N . VAL A 1 72 ? -8.476 -7.887 -4.781 1.00 61.25 72 VAL A N 1
ATOM 607 C CA . VAL A 1 72 ? -8.037 -8.986 -5.642 1.00 61.25 72 VAL A CA 1
ATOM 608 C C . VAL A 1 72 ? -9.310 -9.642 -6.187 1.00 61.25 72 VAL A C 1
ATOM 610 O O . VAL A 1 72 ? -10.154 -10.068 -5.397 1.00 61.25 72 VAL A O 1
ATOM 613 N N . LYS A 1 73 ? -9.503 -9.599 -7.508 1.00 52.88 73 LYS A N 1
ATOM 614 C CA . LYS A 1 73 ? -10.530 -10.386 -8.203 1.00 52.88 73 LYS A CA 1
ATOM 615 C C . LYS A 1 73 ? -9.962 -11.753 -8.537 1.00 52.88 73 LYS A C 1
ATOM 617 O O . LYS A 1 73 ? -8.773 -11.785 -8.926 1.00 52.88 73 LYS A O 1
#

Foldseek 3Di:
DPPPDDPVVVVLLVVQCVVADVQKDAQVVSLVCCCPVVVDDPVVSVVVVVVCVVVVQWDDDPPRMIGGPDDDD